Protein AF-A0AAV0DFH9-F1 (afdb_monomer)

InterPro domains:
  IPR034574 Succinate dehydrogenase subunit 6, mitochondrial [PTHR36708] (3-126)

Secondary structure (DSSP, 8-state):
---TTHHHHHHHHHHT-SSPPPPP-HHHHHHHHHH-TTTHHHHHHHHHHHHHHHHHHHHHHHHHHHHHHHHH--HHHHHHHHHHHHHHHHHHHHHHHHHHTTGGGS-HHHHHHHHHHHHHHHHTT--

Solvent-accessible surface area (backbone atoms only — not comparable to full-atom values): 6814 Å² total; per-residue (Å²): 132,85,64,93,59,58,73,49,63,74,43,45,74,70,71,72,50,93,68,83,78,79,83,82,52,75,66,56,54,51,50,45,37,72,70,33,84,80,39,18,62,34,48,51,49,53,50,52,19,50,49,34,13,53,52,23,15,52,52,27,10,51,55,38,16,52,52,34,35,75,74,65,72,34,70,68,55,17,52,53,32,22,54,51,19,22,54,54,16,25,55,52,16,35,50,53,28,33,61,74,68,44,44,87,81,41,64,48,67,60,24,49,52,51,49,52,53,52,49,50,35,56,77,67,68,57,125

Radius of gyration: 18.95 Å; Cα contacts (8 Å, |Δi|>4): 132; chains: 1; bounding box: 51×35×50 Å

pLDDT: mean 82.01, std 10.97, range [42.06, 95.69]

Foldseek 3Di:
DDDPCPLCVLVCVQVVDPDHQPDDDPVLLVVCLVVDVQLNLLQVLQVVLQVLLQVQLQCQLCVQLVVQCVPVVDPVSSNVSSNVRNVVRNVVSNVVSCVVSVSVVDPNSVSVSVSVVVSCCVSVPPD

Organism: NCBI:txid186058

Sequence (127 aa):
MADPFSFLGSYTTFLKRDNPLPSWTDADVEEFISSDAVHGPALKSAREVAQFGAIGSIVGGVTTAGWAWKYSKSPHGALLSLGFGAVCGWTFGHEIGSHWLQLYRYNTVDAQAKFLEWWQNKAGGQS

Structure (mmCIF, N/CA/C/O backbone):
data_AF-A0AAV0DFH9-F1
#
_entry.id   AF-A0AAV0DFH9-F1
#
loop_
_atom_site.group_PDB
_atom_site.id
_atom_site.type_symbol
_atom_site.label_atom_id
_atom_site.label_alt_id
_atom_site.label_comp_id
_atom_site.label_asym_id
_atom_site.label_entity_id
_atom_site.label_seq_id
_atom_site.pdbx_PDB_ins_code
_atom_site.Cartn_x
_atom_site.Cartn_y
_atom_site.Cartn_z
_atom_site.occupancy
_atom_site.B_iso_or_equiv
_atom_site.auth_seq_id
_atom_site.auth_comp_id
_atom_site.auth_asym_id
_atom_site.auth_atom_id
_atom_site.pdbx_PDB_model_num
ATOM 1 N N . MET A 1 1 ? -34.314 -7.943 -5.285 1.00 43.91 1 MET A N 1
ATOM 2 C CA . MET A 1 1 ? -33.031 -7.729 -5.986 1.00 43.91 1 MET A CA 1
ATOM 3 C C . MET A 1 1 ? -32.142 -6.987 -5.005 1.00 43.91 1 MET A C 1
ATOM 5 O O . MET A 1 1 ? -32.604 -5.987 -4.475 1.00 43.91 1 MET A O 1
ATOM 9 N N . ALA A 1 2 ? -30.984 -7.537 -4.638 1.00 60.44 2 ALA A N 1
ATOM 10 C CA . ALA A 1 2 ? -30.070 -6.876 -3.707 1.00 60.44 2 ALA A CA 1
ATOM 11 C C . ALA A 1 2 ? -29.410 -5.688 -4.417 1.00 60.44 2 ALA A C 1
ATOM 13 O O . ALA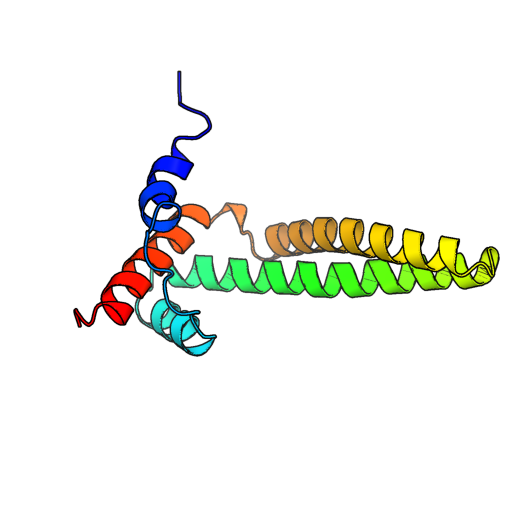 A 1 2 ? -28.931 -5.848 -5.539 1.00 60.44 2 ALA A O 1
ATOM 14 N N . ASP A 1 3 ? -29.426 -4.513 -3.792 1.00 67.56 3 ASP A N 1
ATOM 15 C CA . ASP A 1 3 ? -28.815 -3.312 -4.355 1.00 67.56 3 ASP A CA 1
ATOM 16 C C . ASP A 1 3 ? -27.282 -3.483 -4.358 1.00 67.56 3 ASP A C 1
ATOM 18 O O . ASP A 1 3 ? -26.693 -3.648 -3.278 1.00 67.56 3 ASP A O 1
ATOM 22 N N . PRO A 1 4 ? -26.613 -3.473 -5.529 1.00 65.94 4 PRO A N 1
ATOM 23 C CA . PRO A 1 4 ? -25.170 -3.722 -5.633 1.00 65.94 4 PRO A CA 1
ATOM 24 C C . PRO A 1 4 ? -24.333 -2.659 -4.911 1.00 65.94 4 PRO A C 1
ATOM 26 O O . PRO A 1 4 ? -23.151 -2.868 -4.658 1.00 65.94 4 PRO A O 1
ATOM 29 N N . PHE A 1 5 ? -24.959 -1.544 -4.534 1.00 67.75 5 PHE A N 1
ATOM 30 C CA . PHE A 1 5 ? -24.358 -0.429 -3.816 1.00 67.75 5 PHE A CA 1
ATOM 31 C C . PHE A 1 5 ? -24.856 -0.292 -2.375 1.00 67.75 5 PHE A C 1
ATOM 33 O O . PHE A 1 5 ? -24.629 0.737 -1.748 1.00 67.75 5 PHE A O 1
ATOM 40 N N . SER A 1 6 ? -25.508 -1.311 -1.814 1.00 68.56 6 SER A N 1
ATOM 41 C CA . SER A 1 6 ? -25.993 -1.267 -0.425 1.00 68.56 6 SER A CA 1
ATOM 42 C C . SER A 1 6 ? -24.878 -0.973 0.595 1.00 68.56 6 SER A C 1
ATOM 44 O O . SER A 1 6 ? -25.119 -0.264 1.569 1.00 68.56 6 SER A O 1
ATOM 46 N N . PHE A 1 7 ? -23.637 -1.396 0.320 1.00 65.31 7 PHE A N 1
ATOM 47 C CA . PHE A 1 7 ? -22.454 -1.043 1.117 1.00 65.31 7 PHE A CA 1
ATOM 48 C C . PHE A 1 7 ? -22.142 0.465 1.115 1.00 65.31 7 PHE A C 1
ATOM 50 O O . PHE A 1 7 ? -21.646 0.984 2.113 1.00 65.31 7 PHE A O 1
ATOM 57 N N . LEU A 1 8 ? -22.458 1.195 0.035 1.00 64.88 8 LEU A N 1
ATOM 58 C CA . LEU A 1 8 ? -22.274 2.649 -0.019 1.00 64.88 8 LEU A CA 1
ATOM 59 C C . LEU A 1 8 ? -23.205 3.373 0.948 1.00 64.88 8 LEU A C 1
ATOM 61 O O . LEU A 1 8 ? -22.847 4.459 1.387 1.00 64.88 8 LEU A O 1
ATOM 65 N N . GLY A 1 9 ? -24.342 2.772 1.321 1.00 63.78 9 GLY A N 1
ATOM 66 C CA . GLY A 1 9 ? -25.250 3.314 2.333 1.00 63.78 9 GLY A CA 1
ATOM 67 C C . GLY A 1 9 ? -24.533 3.618 3.652 1.00 63.78 9 GLY A C 1
ATOM 68 O O . GLY A 1 9 ? -24.703 4.701 4.215 1.00 63.78 9 GLY A O 1
ATOM 69 N N . SER A 1 10 ? -23.640 2.721 4.080 1.00 63.53 10 SER A N 1
ATOM 70 C CA . SER A 1 10 ? -22.799 2.914 5.267 1.00 63.53 10 SER A CA 1
ATOM 71 C C . SER A 1 10 ? -21.764 4.029 5.083 1.00 63.53 10 SER A C 1
ATOM 73 O O . SER A 1 10 ? -21.450 4.741 6.032 1.00 63.53 10 SER A O 1
ATOM 75 N N . TYR A 1 11 ? -21.261 4.233 3.860 1.00 60.41 11 TYR A N 1
ATOM 76 C CA . TYR A 1 11 ? -20.258 5.261 3.558 1.00 60.41 11 TYR A CA 1
ATOM 77 C C . TYR A 1 11 ? -20.847 6.636 3.238 1.00 60.41 11 TYR A C 1
ATOM 79 O O . TYR A 1 11 ? -20.149 7.639 3.371 1.00 60.41 11 TYR A O 1
ATOM 87 N N . THR A 1 12 ? -22.118 6.731 2.841 1.00 65.38 12 THR A N 1
ATOM 88 C CA . THR A 1 12 ? -22.741 8.002 2.442 1.00 65.38 12 THR A CA 1
ATOM 89 C C . THR A 1 12 ? -22.713 9.058 3.542 1.00 65.38 12 THR A C 1
ATOM 91 O O . THR A 1 12 ? -22.535 10.234 3.232 1.00 65.38 12 THR A O 1
ATOM 94 N N . THR A 1 13 ? -22.818 8.649 4.809 1.00 65.25 13 THR A N 1
ATOM 95 C CA . THR A 1 13 ? -22.697 9.538 5.977 1.00 65.25 13 THR A CA 1
ATOM 96 C C . THR A 1 13 ? -21.303 10.159 6.087 1.00 65.25 13 THR A C 1
ATOM 98 O O . THR A 1 13 ? -21.168 11.315 6.481 1.00 65.25 13 THR A O 1
ATOM 101 N N . PHE A 1 14 ? -20.267 9.422 5.684 1.00 64.44 14 PHE A N 1
ATOM 102 C CA . PHE A 1 14 ? -18.882 9.891 5.704 1.00 64.44 14 PHE A CA 1
ATOM 103 C C . PHE A 1 14 ? -18.512 10.668 4.430 1.00 64.44 14 PHE A C 1
ATOM 105 O O . PHE A 1 14 ? -17.742 11.621 4.494 1.00 64.44 14 PHE A O 1
ATOM 112 N N . LEU A 1 15 ? -19.080 10.294 3.277 1.00 66.19 15 LEU A N 1
ATOM 113 C CA . LEU A 1 15 ? -18.764 10.880 1.969 1.00 66.19 15 LEU A CA 1
ATOM 114 C C . LEU A 1 15 ? -19.486 12.210 1.688 1.00 66.19 15 LEU A C 1
ATOM 116 O O . LEU A 1 15 ? -18.949 13.038 0.960 1.00 66.19 15 LEU A O 1
ATOM 120 N N . LYS A 1 16 ? -20.692 12.438 2.231 1.00 66.19 16 LYS A N 1
ATOM 121 C CA . LYS A 1 16 ? -21.509 13.647 1.972 1.00 66.19 16 LYS A CA 1
ATOM 122 C C . LYS A 1 16 ? -21.367 14.737 3.042 1.00 66.19 16 LYS A C 1
ATOM 124 O O . LYS A 1 16 ? -22.319 15.464 3.316 1.00 66.19 16 LYS A O 1
ATOM 129 N N . ARG A 1 17 ? -20.212 14.832 3.697 1.00 63.38 17 ARG A N 1
ATOM 130 C CA . ARG A 1 17 ? -20.034 15.727 4.845 1.00 63.38 17 ARG A CA 1
ATOM 131 C C . ARG A 1 17 ? -19.557 17.120 4.413 1.00 63.38 17 ARG A C 1
ATOM 133 O O . ARG A 1 17 ? -18.593 17.228 3.666 1.00 63.38 17 ARG A O 1
ATOM 140 N N . ASP A 1 18 ? -20.198 18.167 4.941 1.00 62.22 18 ASP A N 1
ATOM 141 C CA . ASP A 1 18 ? -19.845 19.579 4.685 1.00 62.22 18 ASP A CA 1
ATOM 142 C C . ASP A 1 18 ? -18.471 19.973 5.256 1.00 62.22 18 ASP A C 1
ATOM 144 O O . ASP A 1 18 ? -17.749 20.764 4.660 1.00 62.22 18 ASP A O 1
ATOM 148 N N . ASN A 1 19 ? -18.083 19.393 6.398 1.00 65.44 19 ASN A N 1
ATOM 149 C CA . ASN A 1 19 ? -16.763 19.598 6.999 1.00 65.44 19 ASN A CA 1
ATOM 150 C C . ASN A 1 19 ? -15.932 18.313 6.921 1.00 65.44 19 ASN A C 1
ATOM 152 O O . ASN A 1 19 ? -16.387 17.297 7.456 1.00 65.44 19 ASN A O 1
ATOM 156 N N . PRO A 1 20 ? -14.719 18.325 6.344 1.00 67.69 20 PRO A N 1
ATOM 157 C CA . PRO A 1 20 ? -13.867 17.143 6.303 1.00 67.69 20 PRO A CA 1
ATOM 158 C C . PRO A 1 20 ? -13.483 16.699 7.722 1.00 67.69 20 PRO A C 1
ATOM 160 O O . PRO A 1 20 ? -13.240 17.522 8.607 1.00 67.69 20 PRO A O 1
ATOM 163 N N . LEU A 1 21 ? -13.454 15.386 7.954 1.00 68.00 21 LEU A N 1
ATOM 164 C CA . LEU A 1 21 ? -12.846 14.823 9.161 1.00 68.00 21 LEU A CA 1
ATOM 165 C C . LEU A 1 21 ? -11.335 15.118 9.140 1.00 68.00 21 LEU A C 1
ATOM 167 O O . LEU A 1 21 ? -10.736 15.086 8.061 1.00 68.00 21 LEU A O 1
ATOM 171 N N . PRO A 1 22 ? -10.705 15.392 10.298 1.00 75.88 22 PRO A N 1
ATOM 172 C CA . PRO A 1 22 ? -9.253 15.480 10.360 1.00 75.88 22 PRO A CA 1
ATOM 173 C C . PRO A 1 22 ? -8.639 14.144 9.925 1.00 75.88 22 PRO A C 1
ATOM 175 O O . PRO A 1 22 ? -9.221 13.076 10.152 1.00 75.88 22 PRO A O 1
ATOM 178 N N . SER A 1 23 ? -7.469 14.205 9.287 1.00 77.69 23 SER A N 1
ATOM 179 C CA . SER A 1 23 ? -6.717 13.008 8.912 1.00 77.69 23 SER A CA 1
ATOM 180 C C . SER A 1 23 ? -6.379 12.204 10.163 1.00 77.69 23 SER A C 1
ATOM 182 O O . SER A 1 23 ? -5.782 12.750 11.092 1.00 77.69 23 SER A O 1
ATOM 184 N N . TRP A 1 24 ? -6.737 10.923 10.180 1.00 80.94 24 TRP A N 1
ATOM 185 C CA . TRP A 1 24 ? -6.281 10.002 11.217 1.00 80.94 24 TRP A CA 1
ATOM 186 C C . TRP A 1 24 ? -4.780 9.733 11.086 1.00 80.94 24 TRP A C 1
ATOM 188 O O . TRP A 1 24 ? -4.206 9.823 9.996 1.00 80.94 24 TRP A O 1
ATOM 198 N N . THR A 1 25 ? -4.150 9.366 12.196 1.00 84.69 25 THR A N 1
ATOM 199 C CA . THR A 1 25 ? -2.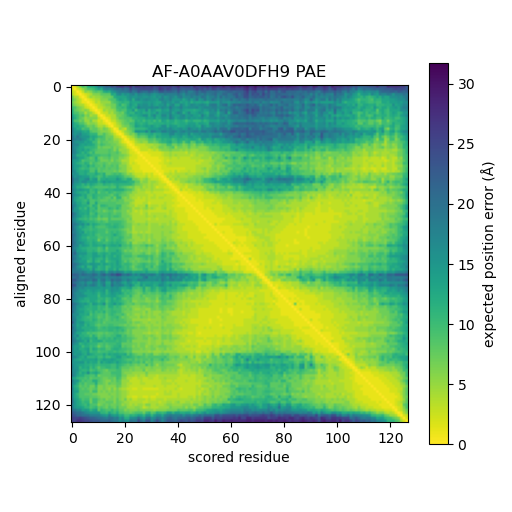745 8.951 12.248 1.00 84.69 25 THR A CA 1
ATOM 200 C C . THR A 1 25 ? -2.618 7.439 12.432 1.00 84.69 25 THR A C 1
ATOM 202 O O . THR A 1 25 ? -3.578 6.748 12.773 1.00 84.69 25 THR A O 1
ATOM 205 N N . ASP A 1 26 ? -1.414 6.901 12.225 1.00 84.25 26 ASP A N 1
ATOM 206 C CA . ASP A 1 26 ? -1.099 5.501 12.529 1.00 84.25 26 ASP A CA 1
ATOM 207 C C . ASP A 1 26 ? -1.405 5.116 13.984 1.00 84.25 26 ASP A C 1
ATOM 209 O O . ASP A 1 26 ? -1.857 3.999 14.231 1.00 84.25 26 ASP A O 1
ATOM 213 N N . ALA A 1 27 ? -1.220 6.049 14.923 1.00 84.69 27 ALA A N 1
ATOM 214 C CA . ALA A 1 27 ? -1.516 5.836 16.336 1.00 84.69 27 ALA A CA 1
ATOM 215 C C . ALA A 1 27 ? -3.020 5.652 16.591 1.00 84.69 27 ALA A C 1
ATOM 217 O O . ALA A 1 27 ? -3.406 4.811 17.395 1.00 84.69 27 ALA A O 1
ATOM 218 N N . ASP A 1 28 ? -3.878 6.371 15.863 1.00 84.56 28 ASP A N 1
ATOM 219 C CA . ASP A 1 28 ? -5.333 6.239 15.995 1.00 84.56 28 ASP A CA 1
ATOM 220 C C . ASP A 1 28 ? -5.829 4.876 15.501 1.00 84.56 28 ASP A C 1
ATOM 222 O O . ASP A 1 28 ? -6.755 4.295 16.063 1.00 84.56 28 ASP A O 1
ATOM 226 N N . VAL A 1 29 ? -5.179 4.336 14.468 1.00 83.44 29 VAL A N 1
ATOM 227 C CA . VAL A 1 29 ? -5.456 2.986 13.963 1.00 83.44 29 VAL A CA 1
ATOM 228 C C . VAL A 1 29 ? -5.039 1.933 14.991 1.00 83.44 29 VAL A C 1
ATOM 230 O O . VAL A 1 29 ? -5.775 0.977 15.220 1.00 83.44 29 VAL A O 1
ATOM 233 N N . GLU A 1 30 ? -3.884 2.098 15.635 1.00 85.56 30 GLU A N 1
ATOM 234 C CA . GLU A 1 30 ? -3.403 1.177 16.671 1.00 85.56 30 GLU A CA 1
ATOM 235 C C . GLU A 1 30 ? -4.247 1.245 17.955 1.00 85.56 30 GLU A C 1
ATOM 237 O O . GLU A 1 30 ? -4.541 0.219 18.574 1.00 85.56 30 GLU A O 1
ATOM 242 N N . GLU A 1 31 ? -4.732 2.433 18.312 1.00 86.31 31 GLU A N 1
ATOM 243 C CA . GLU A 1 31 ? -5.688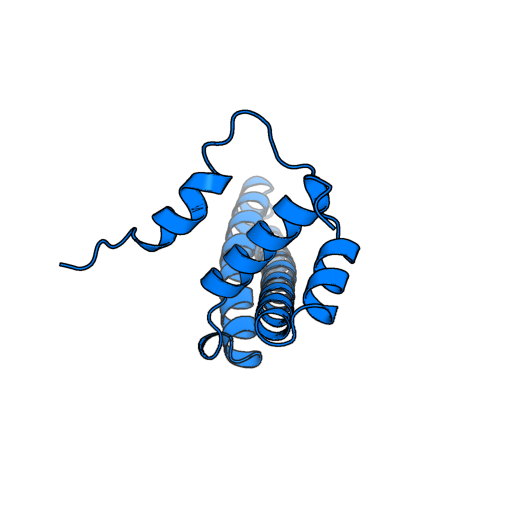 2.627 19.402 1.00 86.31 31 GLU A CA 1
ATOM 244 C C . GLU A 1 31 ? -7.025 1.933 19.110 1.00 86.31 31 GLU A C 1
ATOM 246 O O . GLU A 1 31 ? -7.574 1.263 19.982 1.00 86.31 31 GLU A O 1
ATOM 251 N N . PHE A 1 32 ? -7.520 1.990 17.871 1.00 84.75 32 PHE A N 1
ATOM 252 C CA . PHE A 1 32 ? -8.710 1.231 17.488 1.00 84.75 32 PHE A CA 1
ATOM 253 C C . PHE A 1 32 ? -8.467 -0.281 17.506 1.00 84.75 32 PHE A C 1
ATOM 255 O O . PHE A 1 32 ? -9.292 -1.023 18.028 1.00 84.75 32 PHE A O 1
ATOM 262 N N . ILE A 1 33 ? -7.331 -0.753 16.982 1.00 84.94 33 ILE A N 1
ATOM 263 C CA . ILE A 1 33 ? -6.983 -2.185 16.982 1.00 84.94 33 ILE A CA 1
ATOM 264 C C . ILE A 1 33 ? -6.860 -2.727 18.412 1.00 84.94 33 ILE A C 1
ATOM 266 O O . ILE A 1 33 ? -7.222 -3.875 18.663 1.00 84.94 33 ILE A O 1
ATOM 270 N N . SER A 1 34 ? -6.341 -1.922 19.341 1.00 85.75 34 SER A N 1
ATOM 271 C CA . SER A 1 34 ? -6.248 -2.303 20.754 1.00 85.75 34 SER A CA 1
ATOM 272 C C . SER A 1 34 ? -7.586 -2.200 21.492 1.00 85.75 34 SER A C 1
ATOM 274 O O . SER A 1 34 ? -7.821 -2.986 22.409 1.00 85.75 34 SER A O 1
ATOM 276 N N . SER A 1 35 ? -8.471 -1.289 21.079 1.00 84.19 35 SER A N 1
ATOM 277 C CA . SER A 1 35 ? -9.796 -1.100 21.683 1.00 84.19 35 SER A CA 1
ATOM 278 C C . SER A 1 35 ? -10.845 -2.101 21.181 1.00 84.19 35 SER A C 1
ATOM 280 O O . SER A 1 35 ? -11.683 -2.550 21.961 1.00 84.19 35 SER A O 1
ATOM 282 N N . ASP A 1 36 ? -10.812 -2.475 19.898 1.00 81.31 36 ASP A N 1
ATOM 283 C CA . ASP A 1 36 ? -11.791 -3.365 19.264 1.00 81.31 36 ASP A CA 1
ATOM 284 C C . ASP A 1 36 ? -11.159 -4.718 18.892 1.00 81.31 36 ASP A C 1
ATOM 286 O O . ASP A 1 36 ? -10.483 -4.877 17.872 1.00 81.31 36 ASP A O 1
ATOM 290 N N . ALA A 1 37 ? -11.425 -5.734 19.718 1.00 77.38 37 ALA A N 1
ATOM 291 C CA . ALA A 1 37 ? -10.923 -7.094 19.517 1.00 77.38 37 ALA A CA 1
ATOM 292 C C . ALA A 1 37 ? -11.593 -7.853 18.350 1.00 77.38 37 ALA A C 1
ATOM 294 O O . ALA A 1 37 ? -11.086 -8.895 17.933 1.00 77.38 37 ALA A O 1
ATOM 295 N N . VAL A 1 38 ? -12.729 -7.370 17.835 1.00 79.31 38 VAL A N 1
ATOM 296 C CA . VAL A 1 38 ? -13.528 -8.048 16.800 1.00 79.31 38 VAL A CA 1
ATOM 297 C C . VAL A 1 38 ? -13.141 -7.547 15.406 1.00 79.31 38 VAL A C 1
ATOM 299 O O . VAL A 1 38 ? -12.879 -8.349 14.509 1.00 79.31 38 VAL A O 1
ATOM 302 N N . HIS A 1 39 ? -13.044 -6.230 15.230 1.00 82.69 39 HIS A N 1
ATOM 303 C CA . HIS A 1 39 ? -12.733 -5.569 13.960 1.00 82.69 39 HIS A CA 1
ATOM 304 C C . HIS A 1 39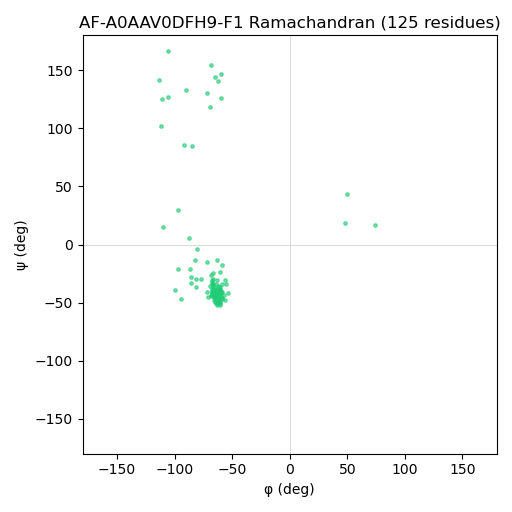 ? -11.249 -5.198 13.827 1.00 82.69 39 HIS A C 1
ATOM 306 O O . HIS A 1 39 ? -10.746 -5.060 12.708 1.00 82.69 39 HIS A O 1
ATOM 312 N N . GLY A 1 40 ? -10.518 -5.090 14.941 1.00 80.25 40 GLY A N 1
ATOM 313 C CA . GLY A 1 40 ? -9.086 -4.784 14.966 1.00 80.25 40 GLY A CA 1
ATOM 314 C C . GLY A 1 40 ? -8.219 -5.748 14.142 1.00 80.25 40 GLY A C 1
ATOM 315 O O . GLY A 1 40 ? -7.425 -5.279 13.321 1.00 80.25 40 GLY A O 1
ATOM 316 N N . PRO A 1 41 ? -8.381 -7.083 14.263 1.00 83.69 41 PRO A N 1
ATOM 317 C CA . PRO A 1 41 ? -7.622 -8.041 13.454 1.00 83.69 41 PRO A CA 1
ATOM 318 C C . PRO A 1 41 ? -7.846 -7.865 11.946 1.00 83.69 41 PRO A C 1
ATOM 320 O O . PRO A 1 41 ? -6.892 -7.906 11.171 1.00 83.69 41 PRO A O 1
ATOM 323 N N . ALA A 1 42 ? -9.087 -7.594 11.532 1.00 84.75 42 ALA A N 1
ATOM 324 C CA . ALA A 1 42 ? -9.432 -7.365 10.131 1.00 84.75 42 ALA A CA 1
ATOM 325 C C . ALA A 1 42 ? -8.782 -6.084 9.582 1.00 84.75 42 ALA A C 1
ATOM 327 O O . ALA A 1 42 ? -8.250 -6.086 8.469 1.00 84.75 42 ALA A O 1
ATOM 328 N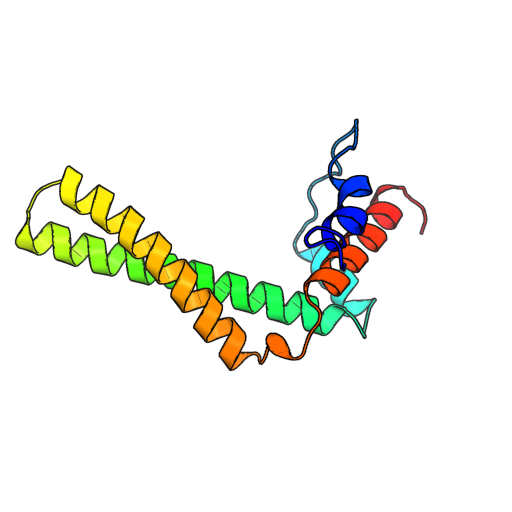 N . LEU A 1 43 ? -8.779 -5.002 10.370 1.00 82.75 43 LEU A N 1
ATOM 329 C CA . LEU A 1 43 ? -8.159 -3.731 9.991 1.00 82.75 43 LEU A CA 1
ATOM 330 C C . LEU A 1 43 ? -6.630 -3.851 9.900 1.00 82.75 43 LEU A C 1
ATOM 332 O O . LEU A 1 43 ? -6.022 -3.341 8.956 1.00 82.75 43 LEU A O 1
ATOM 336 N N . LYS A 1 44 ? -6.015 -4.586 10.835 1.00 85.69 44 LYS A N 1
ATOM 337 C CA . LYS A 1 44 ? -4.579 -4.884 10.816 1.00 85.69 44 LYS A CA 1
ATOM 338 C C . LYS A 1 44 ? -4.185 -5.656 9.558 1.00 85.69 44 LYS A C 1
ATOM 340 O O . LYS A 1 44 ? -3.305 -5.211 8.824 1.00 85.69 44 LYS A O 1
ATOM 345 N N . SER A 1 45 ? -4.876 -6.757 9.263 1.00 85.44 45 SER A N 1
ATOM 346 C CA . SER A 1 45 ? -4.585 -7.552 8.069 1.00 85.44 45 SER A CA 1
ATOM 347 C C . SER A 1 45 ? -4.821 -6.760 6.783 1.00 85.44 45 SER A C 1
ATOM 349 O O . SER A 1 45 ? -4.014 -6.850 5.864 1.00 85.44 45 SER A O 1
ATOM 351 N N . ALA A 1 46 ? -5.861 -5.921 6.713 1.00 85.75 46 ALA A N 1
ATOM 352 C CA . ALA A 1 46 ? -6.090 -5.057 5.553 1.00 85.75 46 ALA A CA 1
ATOM 353 C C . ALA A 1 46 ? -4.927 -4.074 5.318 1.00 85.75 46 ALA A C 1
ATOM 355 O O . ALA A 1 46 ? -4.521 -3.850 4.176 1.00 85.75 46 ALA A O 1
ATOM 356 N N . ARG A 1 47 ? -4.353 -3.520 6.392 1.00 85.31 47 ARG A N 1
ATOM 357 C CA . ARG A 1 47 ? -3.172 -2.652 6.320 1.00 85.31 47 ARG A CA 1
ATOM 358 C C . ARG A 1 47 ? -1.925 -3.410 5.868 1.00 85.31 47 ARG A C 1
ATOM 360 O O . ARG A 1 47 ? -1.183 -2.895 5.036 1.00 85.31 47 ARG A O 1
ATOM 367 N N . GLU A 1 48 ? -1.706 -4.622 6.366 1.00 87.12 48 GLU A N 1
ATO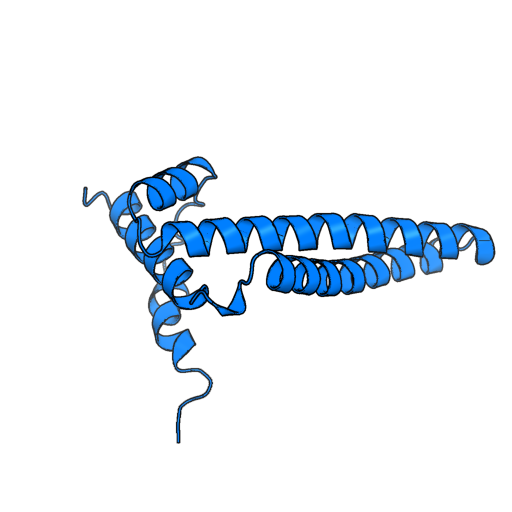M 368 C CA . GLU A 1 48 ? -0.601 -5.468 5.905 1.00 87.12 48 GLU A CA 1
ATOM 369 C C . GLU A 1 48 ? -0.751 -5.801 4.411 1.00 87.12 48 GLU A C 1
ATOM 371 O O . GLU A 1 48 ? 0.204 -5.653 3.653 1.00 87.12 48 GLU A O 1
ATOM 376 N N . VAL A 1 49 ? -1.960 -6.131 3.936 1.00 89.12 49 VAL A N 1
ATOM 377 C CA . VAL A 1 49 ? -2.229 -6.325 2.497 1.00 89.12 49 VAL A CA 1
ATOM 378 C C . VAL A 1 49 ? -1.924 -5.067 1.680 1.00 89.12 49 VAL A C 1
ATOM 380 O O . VAL A 1 49 ? -1.300 -5.165 0.624 1.00 89.12 49 VAL A O 1
ATOM 383 N N . ALA A 1 50 ? -2.289 -3.881 2.172 1.00 88.56 50 ALA A N 1
ATOM 384 C CA . ALA A 1 50 ? -1.949 -2.626 1.503 1.00 88.56 50 ALA A CA 1
ATOM 385 C C . ALA A 1 50 ? -0.425 -2.403 1.421 1.00 88.56 50 AL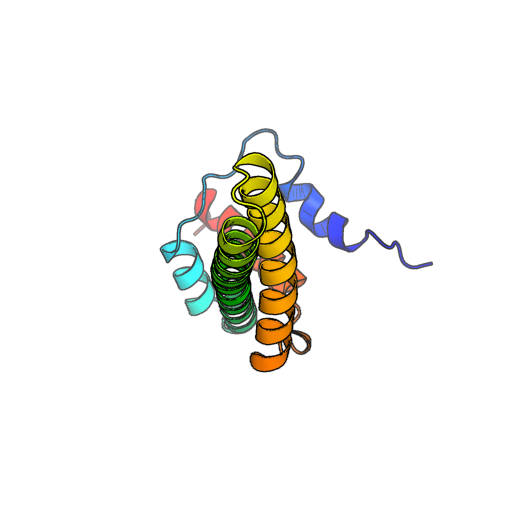A A C 1
ATOM 387 O O . ALA A 1 50 ? 0.072 -1.906 0.409 1.00 88.56 50 ALA A O 1
ATOM 388 N N . GLN A 1 51 ? 0.338 -2.819 2.441 1.00 89.06 51 GLN A N 1
ATOM 389 C CA . GLN A 1 51 ? 1.805 -2.796 2.394 1.00 89.06 51 GLN A CA 1
ATOM 390 C C . GLN A 1 51 ? 2.357 -3.767 1.342 1.00 89.06 51 GLN A C 1
ATOM 392 O O . GLN A 1 51 ? 3.255 -3.387 0.590 1.00 89.06 51 GLN A O 1
ATOM 397 N N . PHE A 1 52 ? 1.801 -4.979 1.220 1.00 88.69 52 PHE A N 1
ATOM 398 C CA . PHE A 1 52 ? 2.156 -5.902 0.133 1.00 88.69 52 PHE A CA 1
ATOM 399 C C . PHE A 1 52 ? 1.854 -5.304 -1.246 1.00 88.69 52 PHE A C 1
ATOM 401 O O . PHE A 1 52 ? 2.679 -5.422 -2.150 1.00 88.69 52 PHE A O 1
ATOM 408 N N . GLY A 1 53 ? 0.722 -4.612 -1.404 1.00 90.62 53 GLY A N 1
ATOM 409 C CA . GLY A 1 53 ? 0.391 -3.851 -2.612 1.00 90.62 53 GLY A CA 1
ATOM 410 C C . GLY A 1 53 ? 1.419 -2.761 -2.927 1.00 90.62 53 GLY A C 1
ATOM 411 O O . GLY A 1 53 ? 1.900 -2.668 -4.056 1.00 90.62 53 GLY A O 1
ATOM 412 N N . ALA A 1 54 ? 1.811 -1.968 -1.928 1.00 92.88 54 ALA A N 1
ATOM 413 C CA . ALA A 1 54 ? 2.802 -0.903 -2.086 1.00 92.88 54 ALA A CA 1
ATOM 414 C C . ALA A 1 54 ? 4.199 -1.442 -2.441 1.00 92.88 54 ALA A C 1
ATOM 416 O O . ALA A 1 54 ? 4.865 -0.917 -3.330 1.00 92.88 54 ALA A O 1
ATOM 417 N N . ILE A 1 55 ? 4.643 -2.519 -1.791 1.00 93.81 55 ILE A N 1
ATOM 418 C CA . ILE A 1 55 ? 5.911 -3.179 -2.133 1.00 93.81 55 ILE A CA 1
ATOM 419 C C . ILE A 1 55 ? 5.819 -3.779 -3.538 1.00 93.81 55 ILE A C 1
ATOM 421 O O . ILE A 1 55 ? 6.732 -3.606 -4.346 1.00 93.81 55 ILE A O 1
ATOM 425 N N . GLY A 1 56 ? 4.703 -4.439 -3.849 1.00 91.06 56 GLY A N 1
ATOM 426 C CA . GLY A 1 56 ? 4.431 -5.010 -5.160 1.00 91.06 56 GLY A CA 1
ATOM 427 C C . GLY A 1 56 ? 4.503 -3.964 -6.267 1.00 91.06 56 GLY A C 1
ATOM 428 O O . GLY A 1 56 ? 5.140 -4.211 -7.288 1.00 91.06 56 GLY A O 1
ATOM 429 N N . SER A 1 57 ? 3.932 -2.775 -6.060 1.00 93.50 57 SER A N 1
ATOM 430 C CA . SER A 1 57 ? 3.963 -1.688 -7.043 1.00 93.50 57 SER A CA 1
ATOM 431 C C . SER A 1 57 ? 5.374 -1.143 -7.268 1.00 93.50 57 SER A C 1
ATOM 433 O O . SER A 1 57 ? 5.780 -0.944 -8.412 1.00 93.50 57 SER A O 1
ATOM 435 N N . ILE A 1 58 ? 6.170 -0.976 -6.209 1.00 94.75 58 ILE A N 1
ATOM 436 C CA . ILE A 1 58 ? 7.568 -0.547 -6.329 1.00 94.75 58 ILE A CA 1
ATOM 437 C C . ILE A 1 58 ? 8.371 -1.597 -7.100 1.00 94.75 58 ILE A C 1
ATOM 439 O O . ILE A 1 58 ? 9.051 -1.268 -8.073 1.00 94.75 58 ILE A O 1
ATOM 443 N N . VAL A 1 59 ? 8.269 -2.867 -6.701 1.00 94.94 59 VAL A N 1
ATOM 444 C CA . VAL A 1 59 ? 8.994 -3.970 -7.343 1.00 94.94 59 VAL A CA 1
ATOM 445 C C . VAL A 1 59 ? 8.575 -4.103 -8.805 1.00 94.94 59 VAL A C 1
ATOM 447 O O . VAL A 1 59 ? 9.433 -4.126 -9.686 1.00 94.94 59 VAL A O 1
ATOM 450 N N . GLY A 1 60 ? 7.275 -4.133 -9.092 1.00 92.31 60 GLY A N 1
ATOM 451 C CA . GLY A 1 60 ? 6.744 -4.235 -10.449 1.00 92.31 60 GLY A CA 1
ATOM 452 C C . GLY A 1 60 ? 7.134 -3.041 -11.319 1.00 92.31 60 GLY A C 1
ATOM 453 O O . GLY A 1 60 ? 7.591 -3.223 -12.447 1.00 92.31 60 GLY A O 1
ATOM 454 N N . GLY A 1 61 ? 7.033 -1.822 -10.789 1.00 94.88 61 GLY A N 1
ATOM 455 C CA . GLY A 1 61 ? 7.394 -0.596 -11.497 1.00 94.88 61 GLY A CA 1
ATOM 456 C C . GLY A 1 61 ? 8.882 -0.534 -11.831 1.00 94.88 61 GLY A C 1
ATOM 457 O O . GLY A 1 61 ? 9.243 -0.336 -12.988 1.00 94.88 61 GLY A O 1
ATOM 458 N N . VAL A 1 62 ? 9.756 -0.767 -10.848 1.00 94.38 62 VAL A N 1
ATOM 459 C CA . VAL A 1 62 ? 11.214 -0.702 -11.039 1.00 94.38 62 VAL A CA 1
ATOM 460 C C . VAL A 1 62 ? 11.712 -1.815 -11.956 1.00 94.38 62 VAL A C 1
ATOM 462 O O . VAL A 1 62 ? 12.522 -1.554 -12.845 1.00 94.38 62 VAL A O 1
ATOM 465 N N . THR A 1 63 ? 11.231 -3.048 -11.782 1.00 93.56 63 THR A N 1
ATOM 466 C CA . THR A 1 63 ? 11.662 -4.178 -12.623 1.00 93.56 63 THR A CA 1
ATOM 467 C C . THR A 1 63 ? 11.237 -3.987 -14.076 1.00 93.56 63 THR A C 1
ATOM 469 O O . THR A 1 63 ? 12.063 -4.127 -14.980 1.00 93.56 63 THR A O 1
ATOM 472 N N . THR A 1 64 ? 9.985 -3.584 -14.306 1.00 92.12 64 THR A N 1
ATOM 473 C CA . THR A 1 64 ? 9.455 -3.358 -15.657 1.00 92.12 64 THR A CA 1
ATOM 474 C C . THR A 1 64 ? 10.134 -2.157 -16.321 1.00 92.12 64 THR A C 1
ATOM 476 O O . THR A 1 64 ? 10.562 -2.253 -17.473 1.00 92.12 64 THR A O 1
ATOM 479 N N . ALA A 1 65 ? 10.338 -1.061 -15.583 1.00 90.94 65 ALA A N 1
ATOM 480 C CA . ALA A 1 65 ? 11.062 0.113 -16.070 1.00 90.94 65 ALA A CA 1
ATOM 481 C C . ALA A 1 65 ? 12.533 -0.176 -16.377 1.00 90.94 65 ALA A C 1
ATOM 483 O O . ALA A 1 65 ? 13.048 0.264 -17.404 1.00 90.94 65 ALA A O 1
ATOM 484 N N . GLY A 1 66 ? 13.209 -0.946 -15.522 1.00 90.56 66 GLY A N 1
ATOM 485 C CA . GLY A 1 66 ? 14.595 -1.358 -15.731 1.00 90.56 66 GLY A CA 1
ATOM 486 C C . GLY A 1 66 ? 14.751 -2.210 -16.989 1.00 90.56 66 GLY A C 1
ATOM 487 O O . GLY A 1 66 ? 15.685 -2.005 -17.770 1.00 90.56 66 GLY A O 1
ATOM 488 N N . TRP A 1 67 ? 13.800 -3.115 -17.238 1.00 91.06 67 TRP A N 1
ATOM 489 C CA . TRP A 1 67 ? 13.771 -3.910 -18.463 1.00 91.06 67 TRP A CA 1
ATOM 490 C C . TRP A 1 67 ? 13.515 -3.029 -19.690 1.00 91.06 67 TRP A C 1
ATOM 492 O O . TRP A 1 67 ? 14.266 -3.091 -20.665 1.00 91.06 67 TRP A O 1
ATOM 502 N N . ALA A 1 68 ? 12.520 -2.145 -19.641 1.00 90.75 68 ALA A N 1
ATOM 503 C CA . ALA A 1 68 ? 12.231 -1.230 -20.740 1.00 90.75 68 ALA A CA 1
ATOM 504 C C . ALA A 1 68 ? 13.413 -0.299 -21.045 1.00 90.75 68 ALA A C 1
ATOM 506 O O . ALA A 1 68 ? 13.763 -0.114 -22.208 1.00 90.75 68 ALA A O 1
ATOM 507 N N . TRP A 1 69 ? 14.092 0.226 -20.025 1.00 89.44 69 TRP A N 1
ATOM 508 C CA . TRP A 1 69 ? 15.279 1.060 -20.200 1.00 89.44 69 TRP A CA 1
ATOM 509 C C . TRP A 1 69 ? 16.431 0.294 -20.859 1.00 89.44 69 TRP A C 1
ATOM 511 O O . TRP A 1 69 ? 17.040 0.792 -21.807 1.00 89.44 69 TRP A O 1
ATOM 521 N N . LYS A 1 70 ? 16.695 -0.943 -20.412 1.00 92.06 70 LYS A N 1
ATOM 522 C CA . LYS A 1 70 ? 17.779 -1.786 -20.939 1.00 92.06 70 LYS A CA 1
ATOM 523 C C . LYS A 1 70 ? 17.644 -2.055 -22.441 1.00 92.06 70 LYS A C 1
ATOM 525 O O . LYS A 1 70 ? 18.655 -2.035 -23.140 1.00 92.06 70 LYS A O 1
ATOM 530 N N . TYR A 1 71 ? 16.428 -2.300 -22.931 1.00 89.12 71 TYR A N 1
ATOM 531 C CA . TYR A 1 71 ? 16.199 -2.677 -24.332 1.00 89.12 71 TYR A CA 1
ATOM 532 C C . TYR A 1 71 ? 15.748 -1.512 -25.217 1.00 89.12 71 TYR A C 1
ATOM 534 O O . TYR A 1 71 ? 16.190 -1.411 -26.357 1.00 89.12 71 TYR A O 1
ATOM 542 N N . SER A 1 72 ? 14.893 -0.620 -24.715 1.00 85.94 72 SER A N 1
ATOM 543 C CA . SER A 1 72 ? 14.340 0.488 -25.501 1.00 85.94 72 SER A CA 1
ATOM 544 C C . SER A 1 72 ? 15.247 1.721 -25.502 1.00 85.94 72 SER A C 1
ATOM 546 O O . SER A 1 72 ? 15.193 2.502 -26.448 1.00 85.94 72 SER A O 1
ATOM 548 N N . LYS A 1 73 ? 16.060 1.930 -24.447 1.00 85.50 73 LYS A N 1
ATOM 549 C CA . LYS A 1 73 ? 16.844 3.163 -24.198 1.00 85.50 73 LYS A CA 1
ATOM 550 C C . LYS A 1 73 ? 16.033 4.468 -24.338 1.00 85.50 73 LYS A C 1
ATOM 552 O O . LYS A 1 73 ? 16.605 5.543 -24.495 1.00 85.50 73 LYS A O 1
ATOM 557 N N . SER A 1 74 ? 14.702 4.378 -24.283 1.00 86.25 74 SER A N 1
ATOM 558 C CA . SER A 1 74 ? 13.774 5.493 -24.457 1.00 86.25 74 SER A CA 1
ATOM 559 C C . SER A 1 74 ? 13.177 5.896 -23.107 1.00 86.25 74 SER A C 1
ATOM 561 O O . SER A 1 74 ? 12.595 5.044 -22.426 1.00 86.25 74 SER A O 1
ATOM 563 N N . PRO A 1 75 ? 13.251 7.183 -22.722 1.00 87.00 75 PRO A N 1
ATOM 564 C CA . PRO A 1 75 ? 12.711 7.657 -21.450 1.00 87.00 75 PRO A CA 1
ATOM 565 C C . PRO A 1 75 ? 11.181 7.566 -21.388 1.00 87.00 75 PRO A C 1
ATOM 567 O O . PRO A 1 75 ? 10.633 7.226 -20.344 1.00 87.00 75 PRO A O 1
ATOM 570 N N . HIS A 1 76 ? 10.486 7.786 -22.510 1.00 88.06 76 HIS A N 1
ATOM 571 C CA . HIS A 1 76 ? 9.025 7.676 -22.576 1.00 88.06 76 HIS A CA 1
ATOM 572 C C . HIS A 1 76 ? 8.563 6.225 -22.392 1.00 88.06 76 HIS A C 1
ATOM 574 O O . HIS A 1 76 ? 7.610 5.964 -21.660 1.00 88.06 76 HIS A O 1
ATOM 580 N N . GLY A 1 77 ? 9.276 5.273 -23.007 1.00 84.19 77 GLY A N 1
ATOM 581 C CA . GLY A 1 77 ? 8.998 3.845 -22.850 1.00 84.19 77 GLY A CA 1
ATOM 582 C C . GLY A 1 77 ? 9.242 3.371 -21.419 1.00 84.19 77 GLY A C 1
ATOM 583 O O . GLY A 1 77 ? 8.399 2.681 -20.850 1.00 84.19 77 GLY A O 1
ATOM 584 N N . ALA A 1 78 ? 10.346 3.809 -20.807 1.00 89.69 78 ALA A N 1
ATOM 585 C CA . ALA A 1 78 ? 10.652 3.499 -19.416 1.00 89.69 78 ALA A CA 1
ATOM 586 C C . ALA A 1 78 ? 9.601 4.071 -18.450 1.00 89.69 78 ALA A C 1
ATOM 588 O O . ALA A 1 78 ? 9.131 3.346 -17.577 1.00 89.69 78 ALA A O 1
ATOM 589 N N . LEU A 1 79 ? 9.156 5.316 -18.644 1.00 91.12 79 LEU A N 1
ATOM 590 C CA . LEU A 1 79 ? 8.136 5.932 -17.792 1.00 91.12 79 LEU A CA 1
ATOM 591 C C . LEU A 1 79 ? 6.777 5.221 -17.890 1.00 91.12 79 LEU A C 1
ATOM 593 O O . LEU A 1 79 ? 6.172 4.908 -16.867 1.00 91.12 79 LEU A O 1
ATOM 597 N N . LEU A 1 80 ? 6.309 4.922 -19.105 1.00 92.38 80 LEU A N 1
ATOM 598 C CA . LEU A 1 80 ? 5.051 4.191 -19.297 1.00 92.38 80 LEU A CA 1
ATOM 599 C C . LEU A 1 80 ? 5.125 2.785 -18.695 1.00 92.38 80 LEU A C 1
ATOM 601 O O . LEU A 1 80 ? 4.197 2.340 -18.022 1.00 92.38 80 LEU A O 1
ATOM 605 N N . SER A 1 81 ? 6.252 2.105 -18.893 1.00 90.38 81 SER A N 1
ATOM 606 C CA . SER A 1 81 ? 6.472 0.770 -18.341 1.00 90.38 81 SER A CA 1
ATOM 607 C C . SER A 1 81 ? 6.584 0.766 -16.812 1.00 90.38 81 SER A C 1
ATOM 609 O O . SER A 1 81 ? 6.147 -0.194 -16.183 1.00 90.38 81 SER A O 1
ATOM 611 N N . LEU A 1 82 ? 7.084 1.852 -16.207 1.00 94.19 82 LEU A N 1
ATOM 612 C CA . LEU A 1 82 ? 7.079 2.050 -14.759 1.00 94.19 82 LEU A CA 1
ATOM 613 C C . LEU A 1 82 ? 5.645 2.118 -14.245 1.00 94.19 82 LEU A C 1
ATOM 615 O O . LEU A 1 82 ? 5.291 1.376 -13.335 1.00 94.19 82 LEU A O 1
ATOM 619 N N . GLY A 1 83 ? 4.818 2.976 -14.850 1.00 93.44 83 GLY A N 1
ATOM 620 C CA . GLY A 1 83 ? 3.414 3.117 -14.466 1.00 93.44 83 GLY A CA 1
ATOM 621 C C . GLY A 1 83 ? 2.652 1.799 -14.598 1.00 93.44 83 GLY A C 1
ATOM 622 O O . GLY A 1 83 ? 1.971 1.379 -13.666 1.00 93.44 83 GLY A O 1
ATOM 623 N N . PHE A 1 84 ? 2.830 1.100 -15.720 1.00 94.25 84 PHE A N 1
ATOM 624 C CA . PHE A 1 84 ? 2.214 -0.207 -15.940 1.00 94.25 84 PHE A CA 1
ATOM 625 C C . PHE A 1 84 ? 2.678 -1.249 -14.914 1.00 94.25 84 PHE A C 1
ATOM 627 O O . PHE A 1 84 ? 1.853 -1.901 -14.274 1.00 94.25 84 PHE A O 1
ATOM 634 N N . GLY A 1 85 ? 3.991 -1.369 -14.709 1.00 93.38 85 GLY A N 1
ATOM 635 C CA . GLY A 1 85 ? 4.565 -2.292 -13.736 1.00 93.38 85 GLY A CA 1
ATOM 636 C C . GLY A 1 85 ? 4.099 -2.002 -12.311 1.00 93.38 85 GLY A C 1
ATOM 637 O O . GLY A 1 85 ? 3.839 -2.935 -11.554 1.00 93.38 85 GLY A O 1
ATOM 638 N N . ALA A 1 86 ? 3.928 -0.727 -11.959 1.00 94.50 86 ALA A N 1
ATOM 639 C CA . ALA A 1 86 ? 3.416 -0.325 -10.657 1.00 94.50 86 ALA A CA 1
ATOM 640 C C . ALA A 1 86 ? 1.954 -0.735 -10.457 1.00 94.50 86 ALA A C 1
ATOM 642 O O . ALA A 1 86 ? 1.615 -1.274 -9.405 1.00 94.50 86 ALA A O 1
ATOM 643 N N . VAL A 1 87 ? 1.100 -0.551 -11.469 1.00 95.69 87 VAL A N 1
ATOM 644 C CA . VAL A 1 87 ? -0.306 -0.977 -11.406 1.00 95.69 87 VAL A CA 1
ATOM 645 C C . VAL A 1 87 ? -0.410 -2.498 -11.301 1.00 95.69 87 VAL A C 1
ATOM 647 O O . VAL A 1 87 ? -1.073 -2.999 -10.398 1.00 95.69 87 VAL A O 1
ATOM 650 N N . CYS A 1 88 ? 0.286 -3.245 -12.162 1.00 94.62 88 CYS A N 1
ATOM 651 C CA . CYS A 1 88 ? 0.271 -4.707 -12.096 1.00 94.62 88 CYS A CA 1
ATOM 652 C C . CYS A 1 88 ? 0.825 -5.217 -10.762 1.00 94.62 88 CYS A C 1
ATOM 654 O O . CYS A 1 88 ? 0.224 -6.083 -10.130 1.00 94.62 88 CYS A O 1
ATOM 656 N N . GLY A 1 89 ? 1.946 -4.655 -10.310 1.00 93.06 89 GLY A N 1
ATOM 657 C CA . GLY A 1 89 ? 2.563 -4.998 -9.036 1.00 93.06 89 GLY A CA 1
ATOM 658 C C . GLY A 1 89 ? 1.654 -4.722 -7.838 1.00 93.06 89 GLY A C 1
ATOM 659 O O . GLY A 1 89 ? 1.585 -5.551 -6.934 1.00 93.06 89 GLY A O 1
ATOM 660 N N . TRP A 1 90 ? 0.906 -3.615 -7.856 1.00 93.25 90 TRP A N 1
ATOM 661 C CA . TRP A 1 90 ? -0.108 -3.310 -6.845 1.00 93.25 90 TRP A CA 1
ATOM 662 C C . TRP A 1 90 ? -1.199 -4.381 -6.797 1.00 93.25 90 TRP A C 1
ATOM 664 O O . TRP A 1 90 ? -1.496 -4.905 -5.724 1.00 93.25 90 TRP A O 1
ATOM 674 N N . THR A 1 91 ? -1.764 -4.741 -7.954 1.00 93.12 91 THR A N 1
ATOM 675 C CA . THR A 1 91 ? -2.824 -5.754 -8.048 1.00 93.12 91 THR A CA 1
ATOM 676 C C . THR A 1 91 ? -2.345 -7.111 -7.537 1.00 93.12 91 THR A C 1
ATOM 678 O O . THR A 1 91 ? -2.986 -7.702 -6.672 1.00 93.12 91 THR A O 1
ATOM 681 N N . PHE A 1 92 ? -1.191 -7.591 -8.010 1.00 91.31 92 PHE A N 1
ATOM 682 C CA . PHE A 1 92 ? -0.647 -8.873 -7.557 1.00 91.31 92 PHE A CA 1
ATOM 683 C C . PHE A 1 92 ? -0.234 -8.845 -6.082 1.00 91.31 92 PHE A C 1
ATOM 685 O O . PHE A 1 92 ? -0.447 -9.831 -5.382 1.00 91.31 92 PHE A O 1
ATOM 692 N N . GLY A 1 93 ? 0.311 -7.731 -5.587 1.00 90.19 93 GLY A N 1
ATOM 693 C CA . GLY A 1 93 ? 0.638 -7.564 -4.171 1.00 90.19 93 GLY A CA 1
ATOM 694 C C . GLY A 1 93 ? -0.601 -7.649 -3.279 1.00 90.19 93 GLY A C 1
ATOM 695 O O . GLY A 1 93 ? -0.576 -8.341 -2.261 1.00 90.19 93 GLY A O 1
ATOM 696 N N . HIS A 1 94 ? -1.707 -7.030 -3.702 1.00 88.50 94 HIS A N 1
ATOM 697 C CA . HIS A 1 94 ? -2.994 -7.149 -3.021 1.00 88.50 94 HIS A CA 1
ATOM 698 C C . HIS A 1 94 ? -3.501 -8.592 -2.988 1.00 88.50 94 HIS A C 1
ATOM 700 O O . HIS A 1 94 ? -3.955 -9.039 -1.936 1.00 88.50 94 HIS A O 1
ATOM 706 N N . GLU A 1 95 ? -3.398 -9.341 -4.088 1.00 90.81 95 GLU A N 1
ATOM 707 C CA . GLU A 1 95 ? -3.873 -10.729 -4.108 1.00 90.81 95 GLU A CA 1
ATOM 708 C C . GLU A 1 95 ? -2.992 -11.679 -3.304 1.00 90.81 95 GLU A C 1
ATOM 710 O O . GLU A 1 95 ? -3.500 -12.507 -2.549 1.00 90.81 95 GLU A O 1
ATOM 715 N N . ILE A 1 96 ? -1.669 -11.530 -3.392 1.00 88.06 96 ILE A N 1
ATOM 716 C CA . ILE A 1 96 ? -0.733 -12.318 -2.587 1.00 88.06 96 ILE A CA 1
ATOM 717 C C . ILE A 1 96 ? -0.972 -12.046 -1.100 1.00 88.06 96 ILE A C 1
ATOM 719 O O . ILE A 1 96 ? -1.108 -12.991 -0.325 1.00 88.06 96 ILE A O 1
ATOM 723 N N . GLY A 1 97 ? -1.084 -10.775 -0.705 1.00 86.38 97 GLY A N 1
ATOM 724 C CA . GLY A 1 97 ? -1.385 -10.397 0.674 1.00 86.38 97 GLY A CA 1
ATOM 725 C C . GLY A 1 97 ? -2.744 -10.931 1.132 1.00 86.38 97 GLY A C 1
ATOM 726 O O . GLY A 1 97 ? -2.848 -11.504 2.216 1.00 86.38 97 GLY A O 1
ATOM 727 N N . SER A 1 98 ? -3.776 -10.802 0.293 1.00 85.88 98 SER A N 1
ATOM 728 C CA . SER A 1 98 ? -5.131 -11.275 0.603 1.00 85.88 98 SER A CA 1
ATOM 729 C C . SER A 1 98 ? -5.186 -12.790 0.769 1.00 85.88 98 SER A C 1
ATOM 731 O O . SER A 1 98 ? -5.873 -13.288 1.663 1.00 85.88 98 SER A O 1
ATOM 733 N N . HIS A 1 99 ? -4.438 -13.528 -0.051 1.00 87.62 99 HIS A N 1
ATOM 734 C CA . HIS A 1 99 ? -4.331 -14.976 0.061 1.00 87.62 99 HIS A CA 1
ATOM 735 C C . HIS A 1 99 ? -3.534 -15.391 1.305 1.00 87.62 99 HIS A C 1
ATOM 737 O O . HIS A 1 99 ? -3.979 -16.259 2.057 1.00 87.62 99 HIS A O 1
ATOM 743 N N . TRP A 1 100 ? -2.394 -14.742 1.557 1.00 86.56 100 TRP A N 1
ATOM 744 C CA . TRP A 1 100 ? -1.493 -15.068 2.664 1.00 86.56 100 TRP A CA 1
ATOM 745 C C . TRP A 1 100 ? -2.115 -14.796 4.035 1.00 86.56 100 TRP A C 1
ATOM 747 O O . TRP A 1 100 ? -2.055 -15.639 4.928 1.00 86.56 100 TRP A O 1
ATOM 757 N N . LEU A 1 101 ? -2.767 -13.643 4.191 1.00 84.69 101 LEU A N 1
ATOM 758 C CA . LEU A 1 101 ? -3.426 -13.236 5.436 1.00 84.69 101 LEU A CA 1
ATOM 759 C C . LEU A 1 101 ? -4.872 -13.729 5.536 1.00 84.69 101 LEU A C 1
ATOM 761 O O . LEU A 1 101 ? -5.580 -13.389 6.481 1.00 84.69 101 LEU A O 1
ATOM 765 N N . GLN A 1 102 ? -5.308 -14.541 4.568 1.00 83.81 102 GLN A N 1
ATOM 766 C CA . GLN A 1 102 ? -6.663 -15.077 4.485 1.00 83.81 102 GLN A CA 1
ATOM 767 C C . GLN A 1 102 ? -7.731 -13.990 4.645 1.00 83.81 102 GLN A C 1
ATOM 769 O O . GLN A 1 102 ? -8.723 -14.172 5.351 1.00 83.81 102 GLN A O 1
ATOM 774 N N . LEU A 1 103 ? -7.529 -1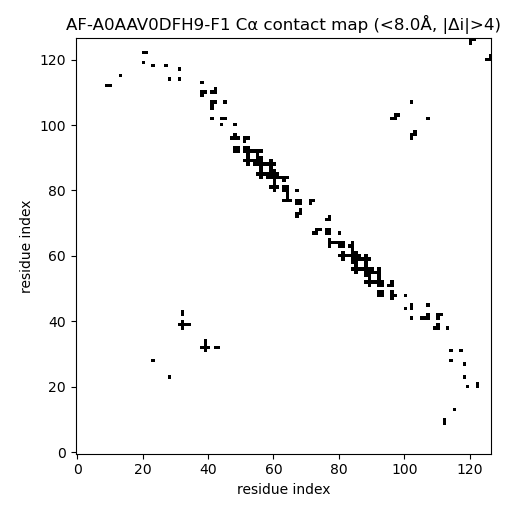2.849 3.984 1.00 76.25 103 LEU A N 1
ATOM 775 C CA . LEU A 1 103 ? -8.363 -11.659 4.150 1.00 76.25 103 LEU A CA 1
ATOM 776 C C . LEU A 1 103 ? -9.832 -11.923 3.779 1.00 76.25 103 LEU A C 1
ATOM 778 O O . LEU A 1 103 ? -10.730 -11.302 4.331 1.00 76.25 103 LEU A O 1
ATOM 782 N N . TYR A 1 104 ? -10.082 -12.928 2.934 1.00 75.25 104 TYR A N 1
ATOM 783 C CA . TYR A 1 104 ? -11.415 -13.443 2.609 1.00 75.25 104 TYR A CA 1
ATOM 784 C C . TYR A 1 104 ? -12.209 -13.969 3.820 1.00 75.25 104 TYR A C 1
ATOM 786 O O . TYR A 1 104 ? -13.422 -14.133 3.726 1.00 75.25 104 TYR A O 1
ATOM 794 N N . ARG A 1 105 ? -11.552 -14.261 4.952 1.00 78.06 105 ARG A N 1
ATOM 795 C CA . ARG A 1 105 ? -12.207 -14.685 6.203 1.00 78.06 105 ARG A CA 1
ATOM 796 C C . ARG A 1 105 ? -12.736 -13.510 7.023 1.00 78.06 105 ARG A C 1
ATOM 798 O O . ARG A 1 105 ? -13.500 -13.737 7.957 1.00 78.06 105 ARG A O 1
ATOM 805 N N . TYR A 1 106 ? -12.332 -12.285 6.692 1.00 78.38 106 TYR A N 1
ATOM 806 C CA . TYR A 1 106 ? -12.666 -11.079 7.437 1.00 78.38 106 TYR A CA 1
ATOM 807 C C . TYR A 1 106 ? -13.566 -10.154 6.617 1.00 78.38 106 TYR A C 1
ATOM 809 O O . TYR A 1 106 ? -13.368 -9.966 5.419 1.00 78.38 106 TYR A O 1
ATOM 817 N N . ASN A 1 107 ? -14.536 -9.517 7.277 1.00 79.00 107 ASN A N 1
ATOM 818 C CA . ASN A 1 107 ? -15.326 -8.454 6.664 1.00 79.00 107 ASN A CA 1
ATOM 819 C C . ASN A 1 107 ? -14.584 -7.116 6.803 1.00 79.00 107 ASN A C 1
ATOM 821 O O . ASN A 1 107 ? -14.790 -6.358 7.749 1.00 79.00 107 ASN A O 1
ATOM 825 N N . THR A 1 108 ? -13.670 -6.847 5.872 1.00 79.31 108 THR A N 1
ATOM 826 C CA . THR A 1 108 ? -12.825 -5.642 5.898 1.00 79.31 108 THR A CA 1
ATOM 827 C C . THR A 1 108 ? -13.616 -4.353 5.700 1.00 79.31 108 THR A C 1
ATOM 829 O O . THR A 1 108 ? -13.233 -3.323 6.247 1.00 79.31 108 THR A O 1
ATOM 832 N N . VAL A 1 109 ? -14.731 -4.406 4.966 1.00 80.50 109 VAL A N 1
ATOM 833 C CA . VAL A 1 109 ? -15.619 -3.256 4.737 1.00 80.50 109 VAL A CA 1
ATOM 834 C C . VAL A 1 109 ? -16.330 -2.863 6.031 1.00 80.50 109 VAL A C 1
ATOM 836 O O . VAL A 1 109 ? -16.365 -1.689 6.387 1.00 80.50 109 VAL A O 1
ATOM 839 N N . ASP A 1 110 ? -16.842 -3.847 6.769 1.00 80.50 110 ASP A N 1
ATOM 840 C CA . ASP A 1 110 ? -17.494 -3.615 8.059 1.00 80.50 110 ASP A CA 1
ATOM 841 C C . ASP A 1 110 ? -16.494 -3.122 9.117 1.00 80.50 110 ASP A C 1
ATOM 843 O O . ASP A 1 110 ? -16.747 -2.131 9.800 1.00 80.50 110 ASP A O 1
ATOM 847 N N . ALA A 1 111 ? -15.293 -3.710 9.160 1.00 82.75 111 ALA A N 1
ATOM 848 C CA . ALA A 1 111 ? -14.223 -3.250 10.043 1.00 82.75 111 ALA A CA 1
ATOM 849 C C . ALA A 1 111 ? -13.781 -1.805 9.747 1.00 82.75 111 ALA A C 1
ATOM 851 O O . ALA A 1 111 ? -13.544 -1.026 10.670 1.00 82.75 111 ALA A O 1
ATOM 852 N N . GLN A 1 112 ? -13.702 -1.417 8.469 1.00 82.00 112 GLN A N 1
ATOM 853 C CA . GLN A 1 112 ? -13.410 -0.035 8.081 1.00 82.00 112 GLN A CA 1
ATOM 854 C C . GLN A 1 112 ? -14.540 0.924 8.461 1.00 82.00 112 GLN A C 1
ATOM 856 O O . GLN A 1 112 ? -14.266 2.010 8.965 1.00 82.00 112 GLN A O 1
ATOM 861 N N . ALA A 1 113 ? -15.800 0.538 8.251 1.00 82.62 113 ALA A N 1
ATOM 862 C CA . ALA A 1 113 ? -16.940 1.354 8.655 1.00 82.62 113 ALA A CA 1
ATOM 863 C C . ALA A 1 113 ? -16.958 1.576 10.178 1.00 82.62 113 ALA A C 1
ATOM 865 O O . ALA A 1 113 ? -17.178 2.699 10.630 1.00 82.62 113 ALA A O 1
ATOM 866 N N . LYS A 1 114 ? -16.642 0.539 10.965 1.00 83.88 114 LYS A N 1
ATOM 867 C CA . LYS A 1 114 ? -16.539 0.629 12.428 1.00 83.88 114 LYS A CA 1
ATOM 868 C C . LYS A 1 114 ? -15.371 1.483 12.900 1.00 83.88 114 LYS A C 1
ATOM 870 O O . LYS A 1 114 ? -15.541 2.270 13.828 1.00 83.88 114 LYS A O 1
ATOM 875 N N . PHE A 1 115 ? -14.230 1.407 12.222 1.00 84.94 115 PHE A N 1
ATOM 876 C CA . PHE A 1 115 ? -13.120 2.324 12.466 1.00 84.94 115 PHE A CA 1
ATOM 877 C C . PHE A 1 115 ? -13.523 3.784 12.216 1.00 84.94 115 PHE A C 1
ATOM 879 O O . PHE A 1 115 ? -13.236 4.647 13.039 1.00 84.94 115 PHE A O 1
ATOM 886 N N . LEU A 1 116 ? -14.222 4.065 11.111 1.00 84.19 116 LEU A N 1
ATOM 887 C CA . LEU A 1 116 ? -14.692 5.415 10.785 1.00 84.19 116 LEU A CA 1
ATOM 888 C C . LEU A 1 116 ? -15.722 5.938 11.796 1.00 84.19 116 LEU A C 1
ATOM 890 O O . LEU A 1 116 ? -15.670 7.110 12.168 1.00 84.19 116 LEU A O 1
ATOM 894 N N . GLU A 1 117 ? -16.628 5.077 12.261 1.00 83.75 117 GLU A N 1
ATOM 895 C CA . GLU A 1 117 ? -17.604 5.392 13.310 1.00 83.75 117 GLU A CA 1
ATOM 896 C C . GLU A 1 117 ? -16.904 5.729 14.638 1.00 83.75 117 GLU A C 1
ATOM 898 O O . GLU A 1 117 ? -17.165 6.775 15.236 1.00 83.75 117 GLU A O 1
ATOM 903 N N . TRP A 1 118 ? -15.948 4.897 15.064 1.00 86.12 118 TRP A N 1
ATOM 904 C CA . TRP A 1 118 ? -15.132 5.151 16.253 1.00 86.12 118 TRP A CA 1
ATOM 905 C C . TRP A 1 118 ? -14.305 6.438 16.124 1.00 86.12 118 TRP A C 1
ATOM 907 O O . TRP A 1 118 ? -14.302 7.270 17.033 1.00 86.12 118 TRP A O 1
ATOM 917 N N . TRP A 1 119 ? -13.665 6.652 14.970 1.00 84.19 119 TRP A N 1
ATOM 918 C CA . TRP A 1 119 ? -12.876 7.851 14.686 1.00 84.19 119 TRP A CA 1
ATOM 919 C C . TRP A 1 119 ? -13.725 9.118 14.757 1.00 84.19 119 TRP A C 1
ATOM 921 O O . TRP A 1 119 ? -13.296 10.133 15.306 1.00 84.19 119 TRP A O 1
ATOM 931 N N . GLN A 1 120 ? -14.954 9.060 14.243 1.00 81.31 120 GLN A N 1
ATOM 932 C CA . GLN A 1 120 ? -15.897 10.167 14.314 1.00 81.31 120 GLN A CA 1
ATOM 933 C C . GLN A 1 120 ? -16.266 10.515 15.762 1.00 81.31 120 GLN A C 1
ATOM 935 O O . GLN A 1 120 ? -16.302 11.702 16.093 1.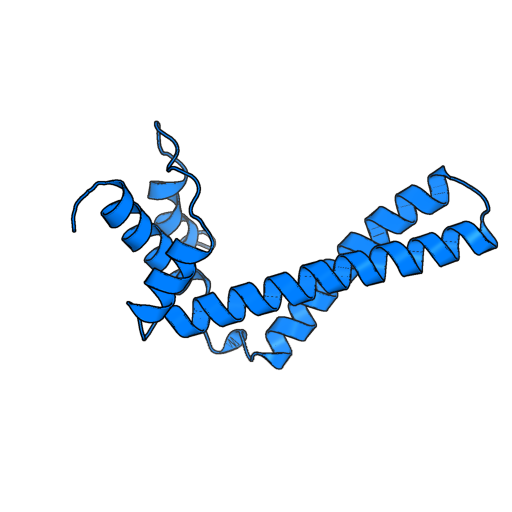00 81.31 120 GLN A O 1
ATOM 940 N N . ASN A 1 121 ? -16.510 9.521 16.618 1.00 82.19 121 ASN A N 1
ATOM 941 C CA . ASN A 1 121 ? -16.832 9.751 18.031 1.00 82.19 121 ASN A CA 1
ATOM 942 C C . ASN A 1 121 ? -15.641 10.363 18.782 1.00 82.19 121 ASN A C 1
ATOM 944 O O . ASN A 1 121 ? -15.801 11.363 19.488 1.00 82.19 121 ASN A O 1
ATOM 948 N N . LYS A 1 122 ? -14.431 9.846 18.528 1.00 80.06 122 LYS A N 1
ATOM 949 C CA . LYS A 1 122 ? -13.180 10.370 19.089 1.00 80.06 122 LYS A CA 1
ATOM 950 C C . LYS A 1 122 ? -12.914 11.816 18.658 1.00 80.06 122 LYS A C 1
ATOM 952 O O . LYS A 1 122 ? -12.684 12.680 19.500 1.00 80.06 122 LYS A O 1
ATOM 957 N N . ALA A 1 123 ? -13.000 12.109 17.359 1.00 75.94 123 ALA A N 1
ATOM 958 C CA . ALA A 1 123 ? -12.789 13.455 16.817 1.00 75.94 123 ALA A CA 1
ATOM 959 C C . ALA A 1 123 ? -13.901 14.446 17.216 1.00 75.94 123 ALA A C 1
ATOM 961 O O . ALA A 1 123 ? -13.664 15.651 17.273 1.00 75.94 123 ALA A O 1
ATOM 962 N N . GLY A 1 124 ? -15.111 13.948 17.489 1.00 70.44 124 GLY A N 1
ATOM 963 C CA . GLY A 1 124 ? -16.248 14.722 17.988 1.00 70.44 124 GLY A CA 1
ATOM 964 C C . GLY A 1 124 ? -16.220 15.002 19.495 1.00 70.44 124 GLY A C 1
ATOM 965 O O . GLY A 1 124 ? -17.102 15.707 19.982 1.00 70.44 124 GLY A O 1
ATOM 966 N N . GLY A 1 125 ? -15.233 14.476 20.231 1.00 61.34 125 GLY A N 1
ATOM 967 C CA . GLY A 1 125 ? -15.084 14.700 21.671 1.00 61.34 125 GLY A CA 1
ATOM 968 C C . GLY A 1 125 ? -16.086 13.943 22.550 1.00 61.34 125 GLY A C 1
ATOM 969 O O . GLY A 1 125 ? -16.242 14.293 23.717 1.00 61.34 125 GLY A O 1
ATOM 970 N N . GLN A 1 126 ? -16.764 12.920 22.020 1.00 52.53 126 GLN A N 1
ATOM 971 C CA . GLN A 1 126 ? -17.564 11.989 22.819 1.00 52.53 126 GLN A CA 1
ATOM 972 C C . GLN A 1 126 ? -16.662 10.813 23.207 1.00 52.53 126 GLN A C 1
ATOM 974 O O . GLN A 1 126 ? -16.562 9.830 22.475 1.00 52.53 126 GLN A O 1
ATOM 979 N N . SER A 1 127 ? -15.923 10.994 24.306 1.00 42.06 127 SER A N 1
ATOM 980 C CA . SER A 1 127 ? -15.211 9.914 25.006 1.00 42.06 127 SER A CA 1
ATOM 981 C C . SER A 1 127 ? -16.183 9.007 25.750 1.00 42.06 127 SER A C 1
ATOM 983 O O . SER A 1 127 ? -17.167 9.548 26.306 1.00 42.06 127 SER A O 1
#

Mean predicted aligned error: 8.68 Å

Nearest PDB structures (foldseek):
  8dku-assembly1_B  TM=3.231E-01  e=5.464E+00  Aquifex aeolicus VF5
  7k2t-assembly1_B  TM=3.063E-01  e=6.040E+00  Aquifex aeolicus VF5